Protein AF-W4IJI4-F1 (afdb_monomer_lite)

Organism: NCBI:txid1036726

Foldseek 3Di:
DDDDDDDDPPDDPPDPVPVVVVVVVVVVPDDDDPPDDLPDDPVNVCVVCVVVHDDPDDDDDRPVDPPDDDD

Radius of gyration: 24.49 Å; chains: 1; bounding box: 38×51×69 Å

Sequence (71 aa):
MMNEGAEIQMNQGGNVDSHEQEQEEINNRSIFVGNVDYSTQPEELQSLFSECGLINRVTILVNKNTGHSKG

pLDDT: mean 74.14, std 15.8, range [45.41, 90.75]

Secondary structure (DSSP, 8-state):
--------------SSHHHHHHHHHHHHT-----S--TT--HHHHHHHHGGG-----------TT------

Structure (mmCIF, N/CA/C/O backbone):
data_AF-W4IJI4-F1
#
_entry.id   AF-W4IJI4-F1
#
loop_
_atom_site.group_PDB
_atom_site.id
_atom_site.type_symbol
_atom_site.label_atom_id
_atom_site.label_alt_id
_atom_site.label_comp_id
_atom_site.label_asym_id
_atom_site.label_entity_id
_atom_site.label_seq_id
_atom_site.pdbx_PDB_ins_code
_atom_site.Cartn_x
_atom_site.Cartn_y
_atom_site.Cartn_z
_atom_site.occupancy
_atom_site.B_iso_or_equiv
_atom_site.auth_seq_id
_atom_site.auth_comp_id
_atom_site.auth_asym_id
_atom_site.auth_atom_id
_atom_site.pdbx_PDB_model_num
ATOM 1 N N . MET A 1 1 ? -6.245 38.661 55.375 1.00 55.81 1 MET A N 1
ATOM 2 C CA . MET A 1 1 ? -7.024 37.931 54.356 1.00 55.81 1 MET A CA 1
ATOM 3 C C . MET A 1 1 ? -7.430 38.918 53.283 1.00 55.81 1 MET A C 1
ATOM 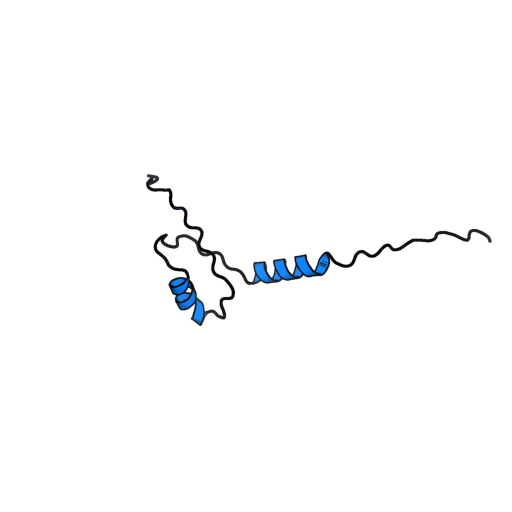5 O O . MET A 1 1 ? -8.480 39.515 53.411 1.00 55.81 1 MET A O 1
ATOM 9 N N . MET A 1 2 ? -6.567 39.125 52.292 1.00 52.22 2 MET A N 1
ATOM 10 C CA . MET A 1 2 ? -6.880 39.732 50.997 1.00 52.22 2 MET A CA 1
ATOM 11 C C . MET A 1 2 ? -5.717 39.363 50.081 1.00 52.22 2 MET A C 1
ATOM 13 O O . MET A 1 2 ? -4.576 39.680 50.399 1.00 52.22 2 MET A O 1
ATOM 17 N N . ASN A 1 3 ? -6.012 38.615 49.026 1.00 46.28 3 ASN A N 1
ATOM 18 C CA . ASN A 1 3 ? -5.416 38.788 47.708 1.00 46.28 3 ASN A CA 1
ATOM 19 C C . ASN A 1 3 ? -6.300 37.999 46.740 1.00 46.28 3 ASN A C 1
ATOM 21 O O . ASN A 1 3 ? -6.129 36.801 46.527 1.00 46.28 3 ASN A O 1
ATOM 25 N N . GLU A 1 4 ? -7.320 38.696 46.253 1.00 51.66 4 GLU A N 1
ATOM 26 C CA . GLU A 1 4 ? -8.124 38.313 45.101 1.00 51.66 4 GLU A CA 1
ATOM 27 C C . GLU A 1 4 ? -7.360 38.688 43.824 1.00 51.66 4 GLU A C 1
ATOM 29 O O . GLU A 1 4 ? -6.689 39.720 43.784 1.00 51.66 4 GLU A O 1
ATOM 34 N N . GLY A 1 5 ? -7.496 37.865 42.782 1.00 56.12 5 GLY A N 1
ATOM 35 C CA . GLY A 1 5 ? -7.187 38.263 41.407 1.00 56.12 5 GLY A CA 1
ATOM 36 C C . GLY A 1 5 ? -5.942 37.629 40.787 1.00 56.12 5 GLY A C 1
ATOM 37 O O . GLY A 1 5 ? -4.983 38.324 40.471 1.00 56.12 5 GLY A O 1
ATOM 38 N N . ALA A 1 6 ? -5.988 36.322 40.531 1.00 57.97 6 ALA A N 1
ATOM 39 C CA . ALA A 1 6 ? -5.259 35.737 39.408 1.00 57.97 6 ALA A CA 1
ATOM 40 C C . ALA A 1 6 ? -6.296 35.177 38.426 1.00 57.97 6 ALA A C 1
ATOM 42 O O . ALA A 1 6 ? -6.752 34.043 38.562 1.00 57.97 6 ALA A O 1
ATOM 43 N N . GLU A 1 7 ? -6.718 36.007 37.471 1.00 57.25 7 GLU A N 1
ATOM 44 C CA . GLU A 1 7 ? -7.477 35.551 36.308 1.00 57.25 7 GLU A CA 1
ATOM 45 C C . GLU A 1 7 ? -6.533 34.752 35.406 1.00 57.25 7 GLU A C 1
ATOM 47 O O . GLU A 1 7 ? -5.670 35.303 34.724 1.00 57.25 7 GLU A O 1
ATOM 52 N N . ILE A 1 8 ? -6.671 33.427 35.419 1.00 62.59 8 ILE A N 1
ATOM 53 C CA . ILE A 1 8 ? -6.037 32.567 34.422 1.00 62.59 8 ILE A CA 1
ATOM 54 C C . ILE A 1 8 ? -6.993 32.500 33.231 1.00 62.59 8 ILE A C 1
ATOM 56 O O . ILE A 1 8 ? -7.964 31.744 33.230 1.00 62.59 8 ILE A O 1
ATOM 60 N N . GLN A 1 9 ? -6.714 33.310 32.210 1.00 58.59 9 GLN A N 1
ATOM 61 C CA . GLN A 1 9 ? -7.348 33.209 30.900 1.00 58.59 9 GLN A CA 1
ATOM 62 C C . GLN A 1 9 ? -6.892 31.898 30.236 1.00 58.59 9 GLN A C 1
ATOM 64 O O . GLN A 1 9 ? -5.828 31.826 29.623 1.00 58.59 9 GLN A O 1
ATOM 69 N N . MET A 1 10 ? -7.693 30.839 30.363 1.00 53.47 10 MET A N 1
ATOM 70 C CA . MET A 1 10 ? -7.507 29.603 29.601 1.00 53.47 10 MET A CA 1
ATOM 71 C C . MET A 1 10 ? -7.923 29.854 28.145 1.00 53.47 10 MET A C 1
ATOM 73 O O . MET A 1 10 ? -9.102 29.780 27.802 1.00 53.47 10 MET A O 1
ATOM 77 N N . ASN A 1 11 ? -6.963 30.192 27.280 1.00 55.78 11 ASN A N 1
ATOM 78 C CA . ASN A 1 11 ? -7.194 30.250 25.839 1.00 55.78 11 ASN A CA 1
ATOM 79 C C . ASN A 1 11 ? -6.991 28.859 25.217 1.00 55.78 11 ASN A C 1
ATOM 81 O O . ASN A 1 11 ? -5.869 28.438 24.956 1.00 55.78 11 ASN A O 1
ATOM 85 N N . GLN A 1 12 ? -8.116 28.160 25.069 1.00 56.91 12 GLN A N 1
ATOM 86 C CA . GLN A 1 12 ? -8.449 27.102 24.107 1.00 56.91 12 GLN A CA 1
ATOM 87 C C . GLN A 1 12 ? -7.287 26.530 23.267 1.00 56.91 12 GLN A C 1
ATOM 89 O O . GLN A 1 12 ? -7.003 26.990 22.163 1.00 56.91 12 GLN A O 1
ATOM 94 N N . GLY A 1 13 ? -6.681 25.446 23.758 1.00 50.31 13 GLY A N 1
ATOM 95 C CA . GLY A 1 13 ? -5.939 24.485 22.941 1.00 50.31 13 GLY A CA 1
ATOM 96 C C . GLY A 1 13 ? -6.867 23.331 22.573 1.00 50.31 13 GLY A C 1
ATOM 97 O O . GLY A 1 13 ? -7.076 22.433 23.378 1.00 50.31 13 GLY A O 1
ATOM 98 N N . GLY A 1 14 ? -7.480 23.374 21.393 1.00 54.34 14 GLY A N 1
ATOM 99 C CA . GLY A 1 14 ? -8.457 22.359 21.001 1.00 54.34 14 GLY A CA 1
ATOM 100 C C . GLY A 1 14 ? -8.717 22.345 19.506 1.00 54.34 14 GLY A C 1
ATOM 101 O O . GLY A 1 14 ? -9.817 22.687 19.090 1.00 54.34 14 GLY A O 1
ATOM 102 N N . ASN A 1 15 ? -7.696 22.021 18.704 1.00 56.94 15 ASN A N 1
ATOM 103 C CA . ASN A 1 15 ? -7.862 21.562 17.310 1.00 56.94 15 ASN A CA 1
ATOM 104 C C . ASN A 1 15 ? -6.605 20.899 16.692 1.00 56.94 15 ASN A C 1
ATOM 106 O O . ASN A 1 15 ? -6.575 20.658 15.493 1.00 56.94 15 ASN A O 1
ATOM 110 N N . VAL A 1 16 ? -5.559 20.614 17.477 1.00 56.41 16 VAL A N 1
ATOM 111 C CA . VAL A 1 16 ? -4.329 19.940 16.996 1.00 56.41 16 VAL A CA 1
ATOM 112 C C . VAL A 1 16 ? -4.338 18.426 17.243 1.00 56.41 16 VAL A C 1
ATOM 114 O O . VAL A 1 16 ? -3.789 17.678 16.445 1.00 56.41 16 VAL A O 1
ATOM 117 N N . ASP A 1 17 ? -5.065 17.967 18.263 1.00 60.72 17 ASP A N 1
ATOM 118 C CA . ASP A 1 17 ? -5.074 16.569 18.723 1.00 60.72 17 ASP A CA 1
ATOM 119 C C . ASP A 1 17 ? -5.693 15.589 17.699 1.00 60.72 17 ASP A C 1
ATOM 121 O O . ASP A 1 17 ? -5.233 14.465 17.519 1.00 60.72 17 ASP A O 1
ATOM 125 N N . SER A 1 18 ? -6.721 16.034 16.969 1.00 70.00 18 SER A N 1
ATOM 126 C CA . SER A 1 18 ? -7.527 15.174 16.087 1.00 70.00 18 SER A CA 1
ATOM 127 C C . SER A 1 18 ? -6.790 14.756 14.813 1.00 70.00 18 SER A C 1
ATOM 129 O O . SER A 1 18 ? -6.909 13.619 14.364 1.00 70.00 18 SER A O 1
ATOM 131 N N . HIS A 1 19 ? -6.030 15.682 14.222 1.00 74.69 19 HIS A N 1
ATOM 132 C CA . HIS A 1 19 ? -5.292 15.427 12.983 1.00 74.69 19 HIS A CA 1
ATOM 133 C C . HIS A 1 19 ? -4.067 14.540 13.219 1.00 74.69 19 HIS A C 1
ATOM 135 O O . HIS A 1 19 ? -3.731 13.714 12.371 1.00 74.69 19 HIS A O 1
ATOM 141 N N . GLU A 1 20 ? -3.410 14.697 14.368 1.00 80.94 20 GLU A N 1
ATOM 142 C CA . GLU A 1 20 ? -2.253 13.885 14.747 1.00 80.94 20 GLU A CA 1
ATOM 143 C C . GLU A 1 20 ? -2.675 12.440 15.033 1.00 80.94 20 GLU A C 1
ATOM 145 O O . GLU A 1 20 ? -2.086 11.516 14.472 1.00 80.94 20 GLU A O 1
ATOM 150 N N . GLN A 1 21 ? -3.765 12.242 15.782 1.00 82.06 21 GLN A N 1
ATOM 151 C CA . GLN A 1 21 ? -4.335 10.914 16.042 1.00 82.06 21 GLN A CA 1
ATOM 152 C C . GLN A 1 21 ? -4.746 10.185 14.759 1.00 82.06 21 GLN A C 1
ATOM 154 O O . GLN A 1 21 ? -4.455 9.001 14.595 1.00 82.06 21 GLN A O 1
ATOM 159 N N . GLU A 1 22 ? -5.390 10.878 13.817 1.00 86.19 22 GLU A N 1
ATOM 160 C CA . GLU A 1 22 ? -5.771 10.273 12.538 1.00 86.19 22 GLU A CA 1
ATOM 161 C C . GLU A 1 22 ? -4.539 9.843 11.727 1.00 86.19 22 GLU A C 1
ATOM 163 O O . GLU A 1 22 ? -4.511 8.750 11.154 1.00 86.19 22 GLU A O 1
ATOM 168 N N . GLN A 1 23 ? -3.491 10.669 11.709 1.00 85.69 23 GLN A N 1
ATOM 169 C CA . GLN A 1 23 ? -2.255 10.348 11.006 1.00 85.69 23 GLN A CA 1
ATOM 170 C C . GLN A 1 23 ? -1.505 9.178 11.659 1.00 85.69 23 GLN A C 1
ATOM 172 O O . GLN A 1 23 ? -0.976 8.325 10.941 1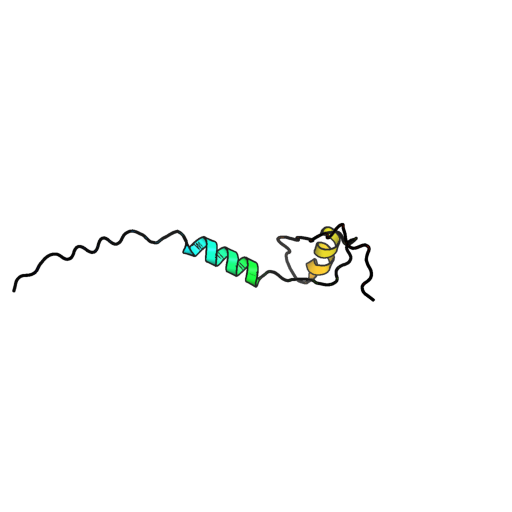.00 85.69 23 GLN A O 1
ATOM 177 N N . GLU A 1 24 ? -1.480 9.098 12.991 1.00 88.12 24 GLU A N 1
ATOM 178 C CA . GLU A 1 24 ? -0.922 7.962 13.733 1.00 88.12 24 GLU A CA 1
ATOM 179 C C . GLU A 1 24 ? -1.678 6.665 13.439 1.00 88.12 24 GLU A C 1
ATOM 181 O O . GLU A 1 24 ? -1.056 5.655 13.110 1.00 88.12 24 GLU A O 1
ATOM 186 N N . GLU A 1 25 ? -3.010 6.697 13.450 1.00 88.19 25 GLU A N 1
ATOM 187 C CA . GLU A 1 25 ? -3.862 5.561 13.083 1.00 88.19 25 GLU A CA 1
ATOM 188 C C . GLU A 1 25 ? -3.618 5.104 11.637 1.00 88.19 25 GLU A C 1
ATOM 190 O O . GLU A 1 25 ? -3.576 3.907 11.341 1.00 88.19 25 GLU A O 1
ATOM 195 N N . ILE A 1 26 ? -3.460 6.042 10.698 1.00 86.94 26 ILE A N 1
ATOM 196 C CA . ILE A 1 26 ? -3.100 5.727 9.308 1.00 86.94 26 ILE A CA 1
ATOM 197 C C . ILE A 1 26 ? -1.722 5.063 9.250 1.00 86.94 26 ILE A C 1
ATOM 199 O O . ILE A 1 26 ? -1.571 4.038 8.582 1.00 86.94 26 ILE A O 1
ATOM 203 N N . ASN A 1 27 ? -0.729 5.606 9.953 1.00 87.00 27 ASN A N 1
ATOM 204 C CA . ASN A 1 27 ? 0.631 5.070 9.962 1.00 87.00 27 ASN A CA 1
ATOM 205 C C . ASN A 1 27 ? 0.681 3.670 10.588 1.00 87.00 27 ASN A C 1
ATOM 207 O O . ASN A 1 27 ? 1.334 2.787 10.041 1.00 87.00 27 ASN A O 1
ATOM 211 N N . ASN A 1 28 ? -0.064 3.441 11.672 1.00 90.06 28 ASN A N 1
ATOM 212 C CA . ASN A 1 28 ? -0.142 2.155 12.365 1.00 90.06 28 ASN A CA 1
ATOM 213 C C . ASN A 1 28 ? -0.776 1.050 11.498 1.00 90.06 28 ASN A C 1
ATOM 215 O O . ASN A 1 28 ? -0.453 -0.126 11.641 1.00 90.06 28 ASN A O 1
ATOM 219 N N . ARG A 1 29 ? -1.663 1.423 10.567 1.00 88.25 29 ARG A N 1
ATOM 220 C CA . ARG A 1 29 ? -2.305 0.504 9.608 1.00 88.25 29 ARG A CA 1
ATOM 221 C C . ARG A 1 29 ? -1.577 0.417 8.263 1.00 88.25 29 ARG A C 1
ATOM 223 O O . ARG A 1 29 ? -2.012 -0.326 7.384 1.00 88.25 29 ARG A O 1
ATOM 230 N N . SER A 1 30 ? -0.505 1.184 8.076 1.00 89.19 30 SER A N 1
ATOM 231 C CA . SER A 1 30 ? 0.256 1.220 6.827 1.00 89.19 30 SER A CA 1
ATOM 232 C C . SER A 1 30 ? 1.436 0.255 6.877 1.00 89.19 30 SER A C 1
ATOM 234 O O . SER A 1 30 ? 2.141 0.163 7.878 1.00 89.19 30 SER A O 1
ATOM 236 N N . ILE A 1 31 ? 1.689 -0.436 5.765 1.00 89.56 31 ILE A N 1
ATOM 237 C CA . ILE A 1 31 ? 2.837 -1.334 5.601 1.00 89.56 31 ILE A CA 1
ATOM 238 C C . ILE A 1 31 ? 3.772 -0.816 4.506 1.00 89.56 31 ILE A C 1
ATOM 240 O O . ILE A 1 31 ? 3.324 -0.226 3.521 1.00 89.56 31 ILE A O 1
ATOM 244 N N . PHE A 1 32 ? 5.077 -1.051 4.662 1.00 89.00 32 PHE A N 1
ATOM 245 C CA . PHE A 1 32 ? 6.074 -0.776 3.627 1.00 89.00 32 PHE A CA 1
ATOM 246 C C . PHE A 1 32 ? 6.502 -2.077 2.949 1.00 89.00 32 PHE A C 1
ATOM 248 O O . PHE A 1 32 ? 6.930 -3.018 3.617 1.00 89.00 32 PHE A O 1
ATOM 255 N N . VAL A 1 33 ? 6.425 -2.111 1.619 1.00 86.44 33 VAL A N 1
ATOM 256 C CA . VAL A 1 33 ? 6.849 -3.257 0.808 1.00 86.44 33 VAL A CA 1
ATOM 257 C C . VAL A 1 33 ? 8.083 -2.852 0.006 1.00 86.44 33 VAL A C 1
ATOM 259 O O . VAL A 1 33 ? 8.017 -1.979 -0.858 1.00 86.44 33 VAL A O 1
ATOM 262 N N . GLY A 1 34 ? 9.226 -3.460 0.325 1.00 88.81 34 GLY A N 1
ATOM 263 C CA . GLY A 1 34 ? 10.489 -3.248 -0.383 1.00 88.81 34 GLY A CA 1
ATOM 264 C C . GLY A 1 34 ? 10.694 -4.236 -1.531 1.00 88.81 34 GLY A C 1
ATOM 265 O O . GLY A 1 34 ? 10.010 -5.251 -1.616 1.00 88.81 34 GLY A O 1
ATOM 266 N N . ASN A 1 35 ? 11.680 -3.951 -2.388 1.00 83.06 35 ASN A N 1
ATOM 267 C CA . ASN A 1 35 ? 12.115 -4.847 -3.469 1.00 83.06 35 ASN A CA 1
ATOM 268 C C . ASN A 1 35 ? 11.007 -5.221 -4.481 1.00 83.06 35 ASN A C 1
ATOM 270 O O . ASN A 1 35 ? 11.084 -6.263 -5.129 1.00 83.06 35 ASN A O 1
ATOM 274 N N . VAL A 1 36 ? 9.986 -4.365 -4.597 1.00 83.44 36 VAL A N 1
ATOM 275 C CA . VAL A 1 36 ? 8.916 -4.461 -5.595 1.00 83.44 36 VAL A CA 1
ATOM 276 C C . VAL A 1 36 ? 9.471 -4.041 -6.953 1.00 83.44 36 VAL A C 1
ATOM 278 O O . VAL A 1 36 ? 10.185 -3.039 -7.042 1.00 83.44 36 VAL A O 1
ATOM 281 N N . ASP A 1 37 ? 9.151 -4.799 -8.002 1.00 83.81 37 ASP A N 1
ATOM 282 C CA . ASP A 1 37 ? 9.581 -4.467 -9.359 1.00 83.81 37 ASP A CA 1
ATOM 283 C C . ASP A 1 37 ? 8.976 -3.123 -9.797 1.00 83.81 37 ASP A C 1
ATOM 285 O O . ASP A 1 37 ? 7.805 -2.842 -9.532 1.00 83.81 37 ASP A O 1
ATOM 289 N N . TYR A 1 38 ? 9.751 -2.298 -10.499 1.00 81.00 38 TYR A N 1
ATOM 290 C CA . TYR A 1 38 ? 9.285 -1.016 -11.028 1.00 81.00 38 TYR A CA 1
ATOM 291 C C . TYR A 1 38 ? 8.191 -1.156 -12.096 1.00 81.00 38 TYR A C 1
ATOM 293 O O . TYR A 1 38 ? 7.497 -0.176 -12.368 1.00 81.00 38 TYR A O 1
ATOM 301 N N . SER A 1 39 ? 8.028 -2.334 -12.706 1.00 83.62 39 SER A N 1
ATOM 302 C CA . SER A 1 39 ? 6.915 -2.625 -13.613 1.00 83.62 39 SER A CA 1
ATOM 303 C C . SER A 1 39 ? 5.606 -2.950 -12.893 1.00 83.62 39 SER A C 1
ATOM 305 O O . SER A 1 39 ? 4.569 -3.028 -13.554 1.00 83.62 39 SER A O 1
ATOM 307 N N . THR A 1 40 ? 5.644 -3.159 -11.573 1.00 86.12 40 THR A N 1
ATOM 308 C CA . THR A 1 40 ? 4.470 -3.543 -10.781 1.00 86.12 40 THR A CA 1
ATOM 309 C C . THR A 1 40 ? 3.433 -2.430 -10.801 1.00 86.12 40 THR A C 1
ATOM 311 O O . THR A 1 40 ? 3.740 -1.266 -10.531 1.00 86.12 40 THR A O 1
ATOM 314 N N . GLN A 1 41 ? 2.189 -2.798 -11.093 1.00 86.88 41 GLN A N 1
ATOM 315 C CA . GLN A 1 41 ? 1.070 -1.863 -11.110 1.00 86.88 41 GLN A CA 1
ATOM 316 C C . GLN A 1 41 ? 0.368 -1.814 -9.746 1.00 86.88 41 GLN A C 1
ATOM 318 O O . GLN A 1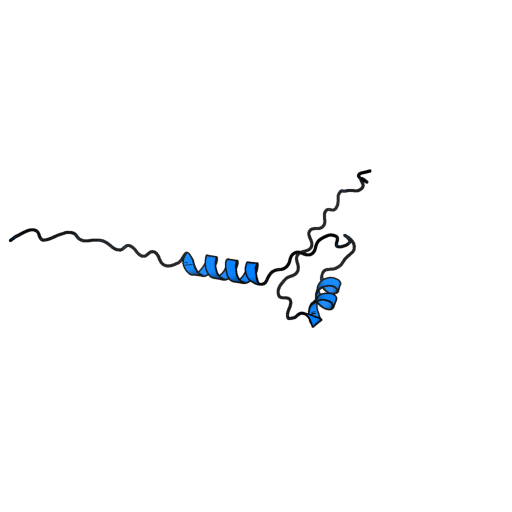 41 ? 0.332 -2.817 -9.025 1.00 86.88 41 GLN A O 1
ATOM 323 N N . PRO A 1 42 ? -0.215 -0.666 -9.359 1.00 86.25 42 PRO A N 1
ATOM 324 C CA . PRO A 1 42 ? -0.926 -0.556 -8.089 1.00 86.25 42 PRO A CA 1
ATOM 325 C C . PRO A 1 42 ? -2.118 -1.516 -7.999 1.00 86.25 42 PRO A C 1
ATOM 327 O O . PRO A 1 42 ? -2.427 -1.974 -6.902 1.00 86.25 42 PRO A O 1
ATOM 330 N N . GLU A 1 43 ? -2.758 -1.861 -9.118 1.00 89.38 43 GLU A N 1
ATOM 331 C CA . GLU A 1 43 ? -3.856 -2.832 -9.178 1.00 89.38 43 GLU A CA 1
ATOM 332 C C . GLU A 1 43 ? -3.393 -4.249 -8.816 1.00 89.38 43 GLU A C 1
ATOM 334 O O . GLU A 1 43 ? -4.112 -4.982 -8.137 1.00 89.38 43 GLU A O 1
ATOM 339 N N . GLU A 1 44 ? -2.179 -4.628 -9.221 1.00 88.94 44 GLU A N 1
ATOM 340 C CA . GLU A 1 44 ? -1.594 -5.932 -8.902 1.00 88.94 44 GLU A CA 1
ATOM 341 C C . GLU A 1 44 ? -1.322 -6.050 -7.401 1.00 88.94 44 GLU A C 1
ATOM 343 O O . GLU A 1 44 ? -1.714 -7.035 -6.778 1.00 88.94 44 GLU A O 1
ATOM 348 N N . LEU A 1 45 ? -0.749 -5.004 -6.791 1.00 88.75 45 LEU A N 1
ATOM 349 C CA . LEU A 1 45 ? -0.560 -4.945 -5.339 1.00 88.75 45 LEU A CA 1
ATOM 350 C C . LEU A 1 45 ? -1.899 -4.965 -4.598 1.00 88.75 45 LEU A C 1
ATOM 352 O O . LEU A 1 45 ? -2.027 -5.653 -3.589 1.00 88.75 45 LEU A O 1
ATOM 356 N N . GLN A 1 46 ? -2.912 -4.254 -5.099 1.00 89.44 46 GLN A N 1
ATOM 357 C CA . GLN A 1 46 ? -4.242 -4.291 -4.495 1.00 89.44 46 GLN A CA 1
ATOM 358 C C . GLN A 1 46 ? -4.833 -5.698 -4.515 1.00 89.44 46 GLN A C 1
ATOM 360 O O . GLN A 1 46 ? -5.318 -6.169 -3.491 1.00 89.44 46 GLN A O 1
ATOM 365 N N . SER A 1 47 ? -4.763 -6.386 -5.655 1.00 90.31 47 SER A N 1
ATOM 366 C CA . SER A 1 47 ? -5.258 -7.756 -5.764 1.00 90.31 47 SER A CA 1
ATOM 367 C C . SER A 1 47 ? -4.467 -8.711 -4.872 1.00 90.31 47 SER A C 1
ATOM 369 O O . SER A 1 47 ? -5.069 -9.539 -4.193 1.00 90.31 47 SER A O 1
ATOM 371 N N . LEU A 1 48 ? -3.139 -8.589 -4.843 1.00 90.50 48 LEU A N 1
ATOM 372 C CA . LEU A 1 48 ? -2.258 -9.456 -4.064 1.00 90.50 48 LEU A CA 1
ATOM 373 C C . LEU A 1 48 ? -2.510 -9.333 -2.556 1.00 90.50 48 LEU A C 1
ATOM 375 O O . LEU A 1 48 ? -2.580 -10.341 -1.861 1.00 90.50 48 LEU A O 1
ATOM 379 N N . PHE A 1 49 ? -2.681 -8.110 -2.054 1.00 90.31 49 PHE A N 1
ATOM 380 C CA . PHE A 1 49 ? -2.927 -7.856 -0.632 1.00 90.31 49 PHE A CA 1
ATOM 381 C C . PHE A 1 49 ? -4.419 -7.846 -0.260 1.00 90.31 49 PHE A C 1
ATOM 383 O O . PHE A 1 49 ? -4.746 -7.651 0.911 1.00 90.31 49 PHE A O 1
ATOM 390 N N . SER A 1 50 ? -5.330 -8.077 -1.215 1.00 89.06 50 SER A N 1
ATOM 391 C CA . SER A 1 50 ? -6.781 -8.062 -0.966 1.00 89.06 50 SER A CA 1
ATOM 392 C C . SER A 1 50 ? -7.228 -9.126 0.039 1.00 89.06 50 SER A C 1
ATOM 394 O O . SER A 1 50 ? -8.154 -8.892 0.813 1.00 89.06 50 SER A O 1
ATOM 396 N N . GLU A 1 51 ? -6.541 -10.271 0.079 1.00 90.75 51 GLU A N 1
ATOM 397 C CA . GLU A 1 51 ? -6.805 -11.341 1.047 1.00 90.75 51 GLU A CA 1
ATOM 398 C C . GLU A 1 51 ? -6.410 -10.934 2.477 1.00 90.75 51 GLU A C 1
ATOM 400 O O . GLU A 1 51 ? -7.010 -11.390 3.448 1.00 90.75 51 GLU A O 1
ATOM 405 N N . CYS A 1 52 ? -5.437 -10.028 2.624 1.00 86.56 52 CYS A N 1
ATOM 406 C CA . CYS A 1 52 ? -5.003 -9.524 3.925 1.00 86.56 52 CYS A CA 1
ATOM 407 C C . CYS A 1 52 ? -5.960 -8.469 4.505 1.00 86.56 52 CYS A C 1
ATOM 409 O O . CYS A 1 52 ? -5.944 -8.240 5.715 1.00 86.56 52 CYS A O 1
ATOM 411 N N . GLY A 1 53 ? -6.788 -7.825 3.674 1.00 87.69 53 GLY A N 1
ATOM 412 C CA . GLY A 1 53 ? -7.801 -6.871 4.119 1.00 87.69 53 GLY A CA 1
ATOM 413 C C . GLY A 1 53 ? -8.130 -5.775 3.104 1.00 87.69 53 GLY A C 1
ATOM 414 O O . GLY A 1 53 ? -7.703 -5.792 1.951 1.00 87.69 53 GLY A O 1
ATOM 415 N N . LEU A 1 54 ? -8.913 -4.791 3.555 1.00 87.19 54 LEU A N 1
ATOM 416 C CA .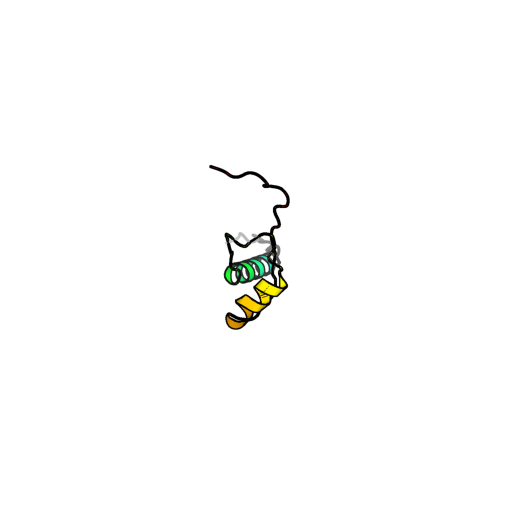 LEU A 1 54 ? -9.303 -3.640 2.739 1.00 87.19 54 LEU A CA 1
ATOM 417 C C . LEU A 1 54 ? -8.131 -2.666 2.574 1.00 87.19 54 LEU A C 1
ATOM 419 O O . LEU A 1 54 ? -7.609 -2.126 3.551 1.00 87.19 54 LEU A O 1
ATOM 423 N N . ILE A 1 55 ? -7.762 -2.388 1.325 1.00 89.38 55 ILE A N 1
ATOM 424 C CA . ILE A 1 55 ? -6.660 -1.487 0.987 1.00 89.38 55 ILE A CA 1
ATOM 425 C C . ILE A 1 55 ? -7.229 -0.110 0.661 1.00 89.38 55 ILE A C 1
ATOM 427 O O . ILE A 1 55 ? -7.882 0.080 -0.360 1.00 89.38 55 ILE A O 1
ATOM 431 N N . ASN A 1 56 ? -6.962 0.865 1.529 1.00 87.38 56 ASN A N 1
ATOM 432 C CA . ASN A 1 56 ? -7.459 2.232 1.351 1.00 87.38 56 ASN A CA 1
ATOM 433 C C . ASN A 1 56 ? -6.612 3.052 0.365 1.00 87.38 56 ASN A C 1
ATOM 435 O O . ASN A 1 56 ? -7.129 3.935 -0.314 1.00 87.38 56 ASN A O 1
ATOM 439 N N . ARG A 1 57 ? -5.297 2.800 0.303 1.00 84.75 57 ARG A N 1
ATOM 440 C CA . ARG A 1 57 ? -4.363 3.576 -0.520 1.00 84.75 57 ARG A CA 1
ATOM 441 C C . ARG A 1 57 ? -3.123 2.758 -0.864 1.00 84.75 57 ARG A C 1
ATOM 443 O O . ARG A 1 57 ? -2.530 2.142 0.014 1.00 84.75 57 ARG A O 1
ATOM 450 N N . VAL A 1 58 ? -2.687 2.835 -2.120 1.00 86.19 58 VAL A N 1
ATOM 451 C CA . VAL A 1 58 ? -1.401 2.299 -2.590 1.00 86.19 58 VAL A CA 1
ATOM 452 C C . VAL A 1 58 ? -0.600 3.442 -3.196 1.00 86.19 58 VAL A C 1
ATOM 454 O O . VAL A 1 58 ? -1.117 4.201 -4.011 1.00 86.19 58 VAL A O 1
ATOM 457 N N . THR A 1 59 ? 0.659 3.588 -2.783 1.00 84.69 59 THR A N 1
ATOM 458 C CA . THR A 1 59 ? 1.581 4.585 -3.342 1.00 84.69 59 THR A CA 1
ATOM 459 C C . THR A 1 59 ? 2.852 3.871 -3.780 1.00 84.69 59 THR A C 1
ATOM 461 O O . THR A 1 59 ? 3.598 3.384 -2.936 1.00 84.69 59 THR A O 1
ATOM 464 N N . ILE A 1 60 ? 3.103 3.807 -5.089 1.00 82.88 60 ILE A N 1
ATOM 465 C CA . ILE A 1 60 ? 4.328 3.218 -5.643 1.00 82.88 60 ILE A CA 1
ATOM 466 C C . ILE A 1 60 ? 5.308 4.348 -5.948 1.00 82.88 60 ILE A C 1
ATOM 468 O O . ILE A 1 60 ? 5.048 5.204 -6.797 1.00 82.88 60 ILE A O 1
ATOM 472 N N . LEU A 1 61 ? 6.450 4.352 -5.261 1.00 72.00 61 LEU A N 1
ATOM 473 C CA . LEU A 1 61 ? 7.549 5.250 -5.595 1.00 72.00 61 LEU A CA 1
ATOM 474 C C . LEU A 1 61 ? 8.298 4.691 -6.809 1.00 72.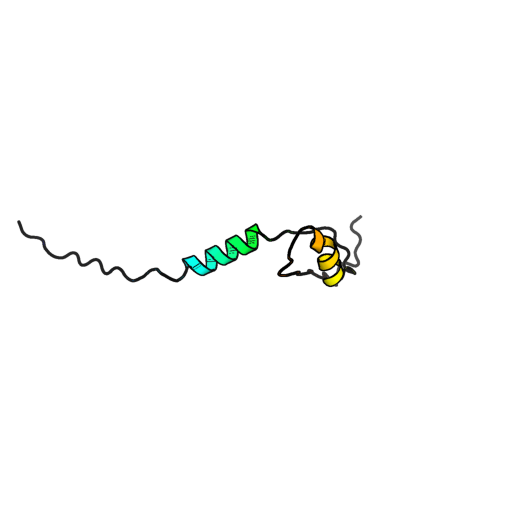00 61 LEU A C 1
ATOM 476 O O . LEU A 1 61 ? 9.177 3.843 -6.684 1.00 72.00 61 LEU A O 1
ATOM 480 N N . VAL A 1 62 ? 7.959 5.180 -7.999 1.00 66.00 62 VAL A N 1
ATOM 481 C CA . VAL A 1 62 ? 8.693 4.855 -9.226 1.00 66.00 62 VAL A CA 1
ATOM 482 C C . VAL A 1 62 ? 9.969 5.689 -9.310 1.00 66.00 62 VAL A C 1
ATOM 484 O O . VAL A 1 62 ? 9.949 6.859 -9.699 1.00 66.00 62 VAL A O 1
ATOM 487 N N . ASN A 1 63 ? 11.109 5.084 -8.979 1.00 58.62 63 ASN A N 1
ATOM 488 C CA . ASN A 1 63 ? 12.401 5.650 -9.343 1.00 58.62 63 ASN A CA 1
ATOM 489 C C . ASN A 1 63 ? 12.648 5.368 -10.831 1.00 58.62 63 ASN A C 1
ATOM 491 O O . ASN A 1 63 ? 13.127 4.306 -11.212 1.00 58.62 63 ASN A O 1
ATOM 495 N N . LYS A 1 64 ? 12.298 6.332 -11.688 1.00 56.75 64 LYS A N 1
ATOM 496 C CA . LYS A 1 64 ? 12.449 6.227 -13.149 1.00 56.75 64 LYS A CA 1
ATOM 497 C C . LYS A 1 64 ? 13.916 6.193 -13.631 1.00 56.75 64 LYS A C 1
ATOM 499 O O . LYS A 1 64 ? 14.130 6.186 -14.839 1.00 56.75 64 LYS A O 1
ATOM 504 N N . ASN A 1 65 ? 14.922 6.194 -12.743 1.00 56.00 65 ASN A N 1
ATOM 505 C CA . ASN A 1 65 ? 16.269 6.651 -13.102 1.00 56.00 65 ASN A CA 1
ATOM 506 C C . ASN A 1 65 ? 17.478 5.760 -12.775 1.00 56.00 65 ASN A C 1
ATOM 508 O O . ASN A 1 65 ? 18.588 6.182 -13.096 1.00 56.00 65 ASN A O 1
ATOM 512 N N . THR A 1 66 ? 17.365 4.558 -12.205 1.00 58.75 66 THR A N 1
ATOM 513 C CA . THR A 1 66 ? 18.580 3.787 -11.852 1.00 58.75 66 THR A CA 1
ATOM 514 C C . THR A 1 66 ? 18.833 2.608 -12.781 1.00 58.75 66 THR A C 1
ATOM 516 O O . THR A 1 66 ? 18.850 1.455 -12.363 1.00 58.75 66 THR A O 1
ATOM 519 N N . GLY A 1 67 ? 19.124 2.918 -14.044 1.00 58.00 67 GLY A N 1
ATOM 520 C CA . GLY A 1 67 ? 19.865 2.032 -14.945 1.00 58.00 67 GLY A CA 1
ATOM 521 C C . GLY A 1 67 ? 21.344 1.902 -14.551 1.00 58.00 67 GLY A C 1
ATOM 522 O O . GLY A 1 67 ? 22.214 2.114 -15.386 1.00 58.00 67 GLY A O 1
ATOM 523 N N . HIS A 1 68 ? 21.651 1.614 -13.283 1.00 46.19 68 HIS A N 1
ATOM 524 C CA . HIS A 1 68 ? 23.024 1.381 -12.834 1.00 46.19 68 HIS A CA 1
ATOM 525 C C . HIS A 1 68 ? 23.076 0.261 -11.797 1.00 46.19 68 HIS A C 1
ATOM 527 O O . HIS A 1 68 ? 22.690 0.430 -10.640 1.00 46.19 68 HIS A O 1
ATOM 533 N N . SER A 1 69 ? 23.591 -0.882 -12.23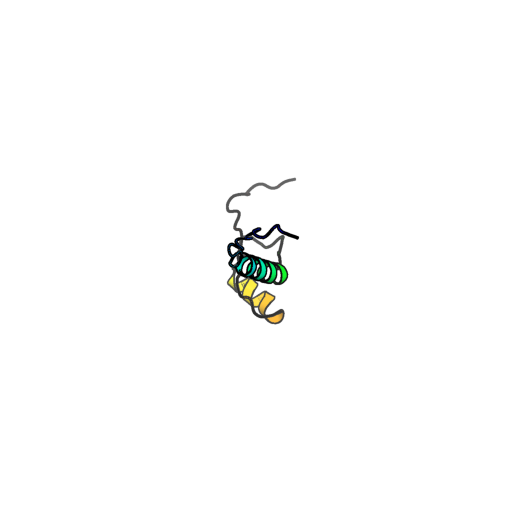7 1.00 47.22 69 SER A N 1
ATOM 534 C CA . SER A 1 69 ? 24.019 -1.999 -11.409 1.00 47.22 69 SER A CA 1
ATOM 535 C C . SER A 1 69 ? 25.080 -1.518 -10.420 1.00 47.22 69 SER A C 1
ATOM 537 O O . SER A 1 69 ? 26.101 -0.956 -10.817 1.00 47.22 69 SER A O 1
ATOM 539 N N . LYS A 1 70 ? 24.862 -1.758 -9.129 1.00 46.47 70 LYS A N 1
ATOM 540 C CA . LYS A 1 70 ? 25.941 -1.755 -8.142 1.00 46.47 70 LYS A CA 1
ATOM 541 C C . LYS A 1 70 ? 26.401 -3.200 -7.982 1.00 46.47 70 LYS A C 1
ATOM 543 O O . LYS A 1 70 ? 25.833 -3.950 -7.194 1.00 46.47 70 LYS A O 1
ATOM 548 N N . GLY A 1 71 ? 27.354 -3.580 -8.833 1.00 45.41 71 GLY A N 1
ATOM 549 C CA . GLY A 1 71 ? 28.425 -4.475 -8.400 1.00 45.41 71 GLY A CA 1
ATOM 550 C C . GLY A 1 71 ? 29.377 -3.731 -7.473 1.00 45.41 71 GLY A C 1
ATOM 551 O O . GLY A 1 71 ? 29.358 -2.474 -7.501 1.00 45.41 71 GLY A O 1
#

InterPro domains:
  IPR000504 RNA recognition motif domain [PF00076] (31-71)
  IPR000504 RNA recognition motif domain [PS50102] (29-71)
  IPR012677 Nucleotide-binding alpha-beta plait domain superfamily [G3DSA:3.30.70.330] (2-71)
  IPR035979 RNA-binding domain superfamily [SSF54928] (8-71)